Protein AF-A0A143Z6M9-F1 (afdb_monomer_lite)

Sequence (88 aa):
MYLQIFKNRNQEYVRIAESYRDPETKKPKIRVIQNFGNKEKLLAENPNAIEELQKKVDQMNLEKEHTEVSMATQRVSAFIEHASAQPS

Structure (mmCIF, N/CA/C/O backbone):
data_AF-A0A143Z6M9-F1
#
_entry.id   AF-A0A143Z6M9-F1
#
loop_
_atom_site.group_PDB
_atom_site.id
_atom_site.type_symbol
_atom_site.label_atom_id
_atom_site.label_alt_id
_atom_site.label_comp_id
_atom_site.label_asym_id
_atom_site.label_entity_id
_atom_site.label_seq_id
_atom_site.pdbx_PDB_ins_code
_atom_site.Cartn_x
_atom_site.Cartn_y
_atom_site.Cartn_z
_atom_site.occupancy
_atom_site.B_iso_or_equiv
_atom_site.auth_seq_id
_atom_site.auth_comp_id
_atom_site.auth_asym_id
_atom_site.auth_atom_id
_atom_site.pdbx_PDB_model_num
ATOM 1 N N . MET A 1 1 ? 2.869 1.143 -4.534 1.00 92.25 1 MET A N 1
ATOM 2 C CA . MET A 1 1 ? 1.632 0.781 -3.797 1.00 92.25 1 MET A CA 1
ATOM 3 C C . MET A 1 1 ? 1.444 1.703 -2.597 1.00 92.25 1 MET A C 1
ATOM 5 O O . MET A 1 1 ? 2.424 2.253 -2.109 1.00 92.25 1 MET A O 1
ATOM 9 N N . TYR A 1 2 ? 0.207 1.903 -2.141 1.00 93.00 2 TYR A N 1
ATOM 10 C CA . TYR A 1 2 ? -0.117 2.738 -0.980 1.00 93.00 2 TYR A CA 1
ATOM 11 C C . TYR A 1 2 ? -1.324 2.192 -0.206 1.00 93.00 2 TYR A C 1
ATOM 13 O O . TYR A 1 2 ? -2.210 1.548 -0.781 1.00 93.00 2 TYR A O 1
ATOM 21 N N . LEU A 1 3 ? -1.366 2.473 1.099 1.00 94.00 3 LEU A N 1
ATOM 22 C CA . LEU A 1 3 ? -2.537 2.216 1.930 1.00 94.00 3 LEU A CA 1
ATOM 23 C C . LEU A 1 3 ? -3.597 3.285 1.646 1.00 94.00 3 LEU A C 1
ATOM 25 O O . LEU A 1 3 ? -3.333 4.483 1.720 1.00 94.00 3 LEU A O 1
ATOM 29 N N . GLN A 1 4 ? -4.806 2.855 1.312 1.00 93.88 4 GLN A N 1
ATOM 30 C CA . GLN A 1 4 ? -5.936 3.729 1.048 1.00 93.88 4 GLN A CA 1
ATOM 31 C C . GLN A 1 4 ? -7.034 3.488 2.077 1.00 93.88 4 GLN A C 1
ATOM 33 O O . GLN A 1 4 ? -7.643 2.416 2.114 1.00 93.88 4 GLN A O 1
ATOM 38 N N . ILE A 1 5 ? -7.333 4.530 2.847 1.00 93.94 5 ILE A N 1
ATOM 39 C CA . ILE A 1 5 ? -8.531 4.604 3.676 1.00 93.94 5 ILE A CA 1
ATOM 40 C C . ILE A 1 5 ? -9.556 5.431 2.907 1.00 93.94 5 ILE A C 1
ATOM 42 O O . ILE A 1 5 ? -9.272 6.557 2.500 1.00 93.94 5 ILE A O 1
ATOM 46 N N . PHE A 1 6 ? -10.730 4.863 2.655 1.00 92.25 6 PHE A N 1
ATOM 47 C CA . PHE A 1 6 ? -11.806 5.565 1.963 1.00 92.25 6 PHE A CA 1
ATOM 48 C C . PHE A 1 6 ? -13.116 5.434 2.727 1.00 92.25 6 PHE A C 1
ATOM 50 O O . PHE A 1 6 ? -13.416 4.401 3.327 1.00 92.25 6 PHE A O 1
ATOM 57 N N . LYS A 1 7 ? -13.910 6.501 2.687 1.00 94.25 7 LYS A N 1
ATOM 58 C CA . LYS A 1 7 ? -15.231 6.530 3.299 1.00 94.25 7 LYS A CA 1
ATOM 59 C C . LYS A 1 7 ? -16.261 6.013 2.304 1.00 94.25 7 LYS A C 1
ATOM 61 O O . LYS A 1 7 ? -16.334 6.491 1.173 1.00 94.25 7 LYS A O 1
ATOM 66 N N . ASN A 1 8 ? -17.076 5.061 2.736 1.00 91.25 8 ASN A N 1
ATOM 67 C CA . ASN A 1 8 ? -18.259 4.629 2.011 1.00 91.25 8 ASN A CA 1
ATOM 68 C C . ASN A 1 8 ? -19.471 4.752 2.935 1.00 91.25 8 ASN A C 1
ATOM 70 O O . ASN A 1 8 ? -19.554 4.078 3.964 1.00 91.25 8 ASN A O 1
ATOM 74 N N . ARG A 1 9 ? -20.409 5.632 2.567 1.00 88.50 9 ARG A N 1
ATOM 75 C CA . ARG A 1 9 ? -21.545 6.034 3.411 1.00 88.50 9 ARG A CA 1
ATOM 76 C C . ARG A 1 9 ? -21.053 6.534 4.779 1.00 88.50 9 ARG A C 1
ATOM 78 O O . ARG A 1 9 ? -20.409 7.579 4.843 1.00 88.50 9 ARG A O 1
ATOM 85 N N . ASN A 1 10 ? -21.293 5.766 5.841 1.00 91.44 10 ASN A N 1
ATOM 86 C CA . ASN A 1 10 ? -20.934 6.113 7.218 1.00 91.44 10 ASN A CA 1
ATOM 87 C C . ASN A 1 10 ? -19.749 5.309 7.762 1.00 91.44 10 ASN A C 1
ATOM 89 O O . ASN A 1 10 ? -19.433 5.436 8.935 1.00 91.44 10 ASN A O 1
ATOM 93 N N . GLN A 1 11 ? -19.106 4.482 6.938 1.00 93.38 11 GLN A N 1
ATOM 94 C CA . GLN A 1 11 ? -18.043 3.589 7.383 1.00 93.38 11 GLN A CA 1
ATOM 95 C C . GLN A 1 11 ? -16.745 3.854 6.627 1.00 93.38 11 GLN A C 1
ATOM 97 O O . GLN A 1 11 ? -16.752 4.175 5.435 1.00 93.38 11 GLN A O 1
ATOM 102 N N . GLU A 1 12 ? -15.628 3.700 7.328 1.00 94.00 12 GLU A N 1
ATOM 103 C CA . GLU A 1 12 ? -14.294 3.759 6.743 1.00 94.00 12 GLU A CA 1
ATOM 104 C C . GLU A 1 12 ? -13.821 2.356 6.371 1.00 94.00 12 GLU A C 1
ATOM 106 O O . GLU A 1 12 ? -13.990 1.400 7.131 1.00 94.00 12 GLU A O 1
ATOM 111 N N . TYR A 1 13 ? -13.218 2.240 5.194 1.00 94.62 13 TYR A N 1
ATOM 112 C CA . TYR A 1 13 ? -12.702 0.993 4.653 1.00 94.62 13 TYR A CA 1
ATOM 113 C C . TYR A 1 13 ? -11.223 1.132 4.318 1.00 94.62 13 TYR A C 1
ATOM 115 O O . TYR A 1 13 ? -10.786 2.184 3.851 1.00 94.62 13 TYR A O 1
ATOM 123 N N . VAL A 1 14 ? -10.471 0.055 4.528 1.00 94.56 14 VAL A N 1
ATOM 124 C CA . VAL A 1 14 ? -9.022 -0.002 4.333 1.00 94.56 14 VAL A CA 1
ATOM 125 C C . VAL A 1 14 ? -8.697 -0.971 3.202 1.00 94.56 14 VAL A C 1
ATOM 127 O O . VAL A 1 14 ? -9.134 -2.124 3.192 1.00 94.56 14 VAL A O 1
ATOM 130 N N . ARG A 1 15 ? -7.908 -0.513 2.232 1.00 94.50 15 ARG A N 1
ATOM 131 C CA . ARG A 1 15 ? -7.384 -1.339 1.138 1.00 94.50 15 ARG A CA 1
ATOM 132 C C . ARG A 1 15 ? -5.972 -0.910 0.768 1.00 94.50 15 ARG A C 1
ATOM 134 O O . ARG A 1 15 ? -5.618 0.248 0.943 1.00 94.50 15 ARG A O 1
ATOM 141 N N . ILE A 1 16 ? -5.190 -1.815 0.200 1.00 95.25 16 ILE A N 1
ATOM 142 C CA . ILE A 1 16 ? -3.926 -1.484 -0.459 1.00 95.25 16 ILE A CA 1
ATOM 143 C C . ILE A 1 16 ? -4.193 -1.375 -1.952 1.00 95.25 16 ILE A C 1
ATOM 145 O O . ILE A 1 16 ? -4.774 -2.273 -2.573 1.00 95.25 16 ILE A O 1
ATOM 149 N N . ALA A 1 17 ? -3.786 -0.247 -2.518 1.00 94.50 17 ALA A N 1
ATOM 150 C CA . ALA A 1 17 ? -4.004 0.078 -3.911 1.00 94.50 17 ALA A CA 1
ATOM 151 C C . ALA A 1 17 ? -2.701 0.513 -4.583 1.00 94.50 17 ALA A C 1
ATOM 153 O O . ALA A 1 17 ? -1.737 0.945 -3.951 1.00 94.50 17 ALA A O 1
ATOM 154 N N . GLU A 1 18 ? -2.680 0.397 -5.899 1.00 93.06 18 GLU A N 1
ATOM 155 C CA . GLU A 1 18 ? -1.581 0.845 -6.730 1.00 93.06 18 GLU A CA 1
ATOM 156 C C . GLU A 1 18 ? -2.105 1.658 -7.906 1.00 93.06 18 GLU A C 1
ATOM 158 O O . GLU A 1 18 ? -3.014 1.234 -8.619 1.00 93.06 18 GLU A O 1
ATOM 163 N N . SER A 1 19 ? -1.510 2.831 -8.109 1.00 91.69 19 SER A N 1
ATOM 164 C CA . SER A 1 19 ? -1.731 3.621 -9.313 1.00 91.69 19 SER A CA 1
ATOM 165 C C . SER A 1 19 ? -0.830 3.097 -10.425 1.00 91.69 19 SER A C 1
ATOM 167 O O . SER A 1 19 ? 0.374 2.942 -10.229 1.00 91.69 19 SER A O 1
ATOM 169 N N . TYR A 1 20 ? -1.408 2.837 -11.591 1.00 91.06 20 TYR A N 1
ATOM 170 C CA . TYR A 1 20 ? -0.683 2.465 -12.798 1.00 91.06 20 TYR A CA 1
ATOM 171 C C . TYR A 1 20 ? -1.182 3.298 -13.975 1.00 91.06 20 TYR A C 1
ATOM 173 O O . TYR A 1 20 ? -2.325 3.758 -14.000 1.00 91.06 20 TYR A O 1
ATOM 181 N N . ARG A 1 21 ? -0.323 3.506 -14.971 1.00 90.62 21 ARG A N 1
ATOM 182 C CA . ARG A 1 21 ? -0.754 4.084 -16.245 1.00 90.62 21 ARG A CA 1
ATOM 183 C C . ARG A 1 21 ? -1.222 2.968 -17.154 1.00 90.62 21 ARG A C 1
ATOM 185 O O . ARG A 1 21 ? -0.502 2.000 -17.381 1.00 90.62 21 ARG A O 1
ATOM 192 N N . ASP A 1 22 ? -2.429 3.122 -17.670 1.00 91.00 22 ASP A N 1
ATOM 193 C CA . ASP A 1 22 ? -2.957 2.222 -18.679 1.00 91.00 22 ASP A CA 1
ATOM 194 C C . ASP A 1 22 ? -2.064 2.267 -19.939 1.00 91.00 22 ASP A C 1
ATOM 196 O O . ASP A 1 22 ? -1.730 3.364 -20.404 1.00 91.00 22 ASP A O 1
ATOM 200 N N . PRO A 1 23 ? -1.627 1.115 -20.478 1.00 89.44 23 PRO A N 1
ATOM 201 C CA . PRO A 1 23 ? -0.670 1.084 -21.580 1.00 89.44 23 PRO A CA 1
ATOM 202 C C . PRO A 1 23 ? -1.246 1.649 -22.882 1.00 89.44 23 PRO A C 1
ATOM 204 O O . PRO A 1 23 ? -0.480 2.221 -23.660 1.00 89.44 23 PRO A O 1
ATOM 207 N N . GLU A 1 24 ? -2.558 1.555 -23.093 1.00 92.06 24 GLU A N 1
ATOM 208 C CA . GLU A 1 24 ? -3.235 2.026 -24.302 1.00 92.06 24 GLU A CA 1
ATOM 20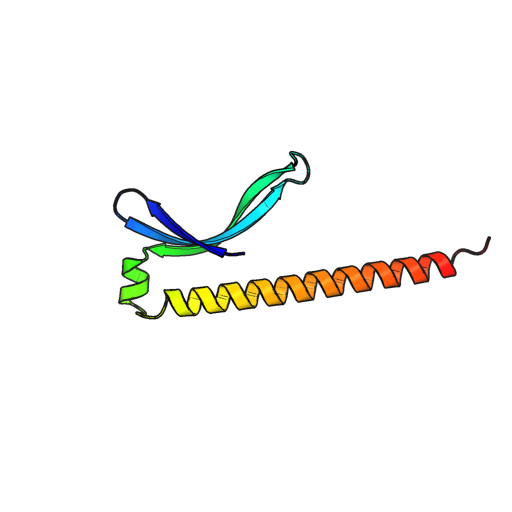9 C C . GLU A 1 24 ? -3.653 3.488 -24.150 1.00 92.06 24 GLU A C 1
ATOM 211 O O . GLU A 1 24 ? -3.256 4.354 -24.925 1.00 92.06 24 GLU A O 1
ATOM 216 N N . THR A 1 25 ? -4.417 3.791 -23.100 1.00 92.19 25 THR A N 1
ATOM 217 C CA . THR A 1 25 ? -5.035 5.114 -22.925 1.00 92.19 25 THR A CA 1
ATOM 218 C C . THR A 1 25 ? -4.122 6.123 -22.231 1.00 92.19 25 THR A C 1
ATOM 220 O O . THR A 1 25 ? -4.455 7.306 -22.176 1.00 92.19 25 THR A O 1
ATOM 223 N N . LYS A 1 26 ? -2.993 5.674 -21.659 1.00 91.00 26 LYS A N 1
ATOM 224 C CA . LYS A 1 26 ? -2.021 6.461 -20.865 1.00 91.00 26 LYS A CA 1
ATOM 225 C C . LYS A 1 26 ? -2.605 7.179 -19.642 1.00 91.00 26 LYS A C 1
ATOM 227 O O . LYS A 1 26 ? -1.884 7.915 -18.957 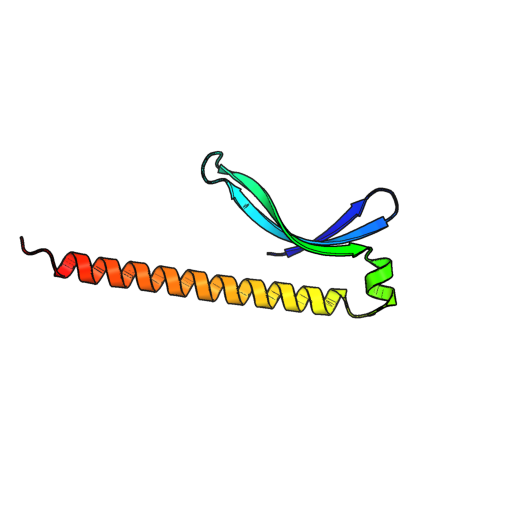1.00 91.00 26 LYS A O 1
ATOM 232 N N . LYS A 1 27 ? -3.887 6.951 -19.339 1.00 92.88 27 LYS A N 1
ATOM 233 C CA . LYS A 1 27 ? -4.603 7.532 -18.202 1.00 92.88 27 LYS A CA 1
ATOM 234 C C . LYS A 1 27 ? -4.206 6.818 -16.905 1.00 92.88 27 LYS A C 1
ATOM 236 O O . LYS A 1 27 ? -3.969 5.607 -16.927 1.00 92.88 27 LYS A O 1
ATOM 241 N N . PRO A 1 28 ? -4.137 7.541 -15.774 1.00 91.62 28 PRO A N 1
ATOM 242 C CA . PRO A 1 28 ? -3.929 6.915 -14.478 1.00 91.62 28 PRO A CA 1
ATOM 243 C C . PRO A 1 28 ? -5.152 6.063 -14.123 1.00 91.62 28 PRO A C 1
ATOM 245 O O . PRO A 1 28 ? -6.293 6.526 -14.185 1.00 91.62 28 PRO A O 1
ATOM 248 N N . LYS A 1 29 ? -4.909 4.813 -13.747 1.00 93.75 29 LYS A N 1
ATOM 249 C CA . LYS A 1 29 ? -5.900 3.875 -13.225 1.00 93.75 29 LYS A CA 1
ATOM 250 C C . LYS A 1 29 ? -5.418 3.341 -11.884 1.00 93.75 29 LYS A C 1
ATOM 252 O O . LYS A 1 29 ? -4.223 3.272 -11.619 1.00 93.75 29 LYS A O 1
ATOM 257 N N . ILE A 1 30 ? -6.362 2.949 -11.038 1.00 92.38 30 ILE A N 1
ATOM 258 C CA . ILE A 1 30 ? -6.071 2.362 -9.730 1.00 92.38 30 ILE A CA 1
ATOM 259 C C . ILE A 1 30 ? -6.372 0.867 -9.801 1.00 92.38 30 ILE A C 1
ATOM 261 O O . ILE A 1 30 ? -7.463 0.466 -10.206 1.00 92.38 30 ILE A O 1
ATOM 265 N N . ARG A 1 31 ? -5.408 0.041 -9.398 1.00 92.81 31 ARG A N 1
ATOM 266 C CA . ARG A 1 31 ? -5.572 -1.394 -9.169 1.00 92.81 31 ARG A CA 1
ATOM 267 C C . ARG A 1 31 ? -5.650 -1.635 -7.667 1.00 92.81 31 ARG A C 1
ATOM 269 O O . ARG A 1 31 ? -4.773 -1.205 -6.926 1.00 92.81 31 ARG A O 1
ATOM 276 N N . VAL A 1 32 ? -6.697 -2.317 -7.214 1.00 94.06 32 VAL A N 1
ATOM 277 C CA . VAL A 1 32 ? -6.782 -2.776 -5.821 1.00 94.06 32 VAL A CA 1
ATOM 278 C C . VAL A 1 32 ? -5.985 -4.070 -5.712 1.00 94.06 32 VAL A C 1
ATOM 280 O O . VAL A 1 32 ? -6.256 -5.008 -6.454 1.00 94.06 32 VAL A O 1
ATOM 283 N N . ILE A 1 33 ? -4.999 -4.097 -4.818 1.00 92.31 33 ILE A N 1
ATOM 284 C CA . ILE A 1 33 ? -4.141 -5.268 -4.593 1.00 92.31 33 ILE A CA 1
ATOM 285 C C . ILE A 1 33 ? -4.743 -6.140 -3.498 1.00 92.31 33 ILE A C 1
ATOM 287 O O . ILE A 1 33 ? -4.904 -7.342 -3.678 1.00 92.31 33 ILE A O 1
ATOM 291 N N . GLN A 1 34 ? -5.122 -5.526 -2.375 1.00 93.00 34 GLN A N 1
ATOM 292 C CA . GLN A 1 34 ? -5.717 -6.238 -1.251 1.00 93.00 34 GLN A CA 1
ATOM 293 C C . GLN A 1 34 ? -6.772 -5.371 -0.565 1.00 93.00 34 GLN A C 1
ATOM 295 O O . GLN A 1 34 ? -6.564 -4.176 -0.363 1.00 93.00 34 GLN A O 1
ATOM 300 N N . ASN A 1 35 ? -7.912 -5.963 -0.211 1.00 93.25 35 ASN A N 1
ATOM 301 C CA . ASN A 1 35 ? -8.983 -5.297 0.527 1.00 93.25 35 ASN A CA 1
ATOM 302 C C . ASN A 1 35 ? -9.063 -5.888 1.938 1.00 93.25 35 ASN A C 1
ATOM 304 O O . ASN A 1 35 ? -9.144 -7.106 2.073 1.00 93.25 35 ASN A O 1
ATOM 308 N N . PHE A 1 36 ? -9.048 -5.035 2.962 1.00 91.19 36 PHE A N 1
ATOM 309 C CA . PH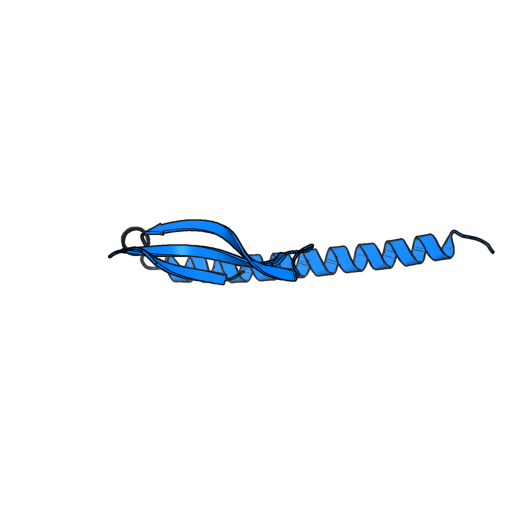E A 1 36 ? -9.094 -5.445 4.369 1.00 91.19 36 PHE A CA 1
ATOM 310 C C . PHE A 1 36 ? -10.466 -5.190 5.004 1.00 91.19 36 PHE A C 1
ATOM 312 O O . PHE A 1 36 ? -10.747 -5.677 6.092 1.00 91.19 36 PHE A O 1
ATOM 319 N N . GLY A 1 37 ? -11.360 -4.479 4.313 1.00 91.69 37 GLY A N 1
ATOM 320 C CA . GLY A 1 37 ? -12.710 -4.226 4.802 1.00 91.69 37 GLY A CA 1
ATOM 321 C C . GLY A 1 37 ? -12.783 -3.031 5.751 1.00 91.69 37 GLY A C 1
ATOM 322 O O . GLY A 1 37 ? -12.102 -2.028 5.549 1.00 91.69 37 GLY A O 1
ATOM 323 N N . ASN A 1 38 ? -13.693 -3.098 6.723 1.00 93.75 38 ASN A N 1
ATOM 324 C CA . ASN A 1 38 ? -14.039 -1.973 7.590 1.00 93.75 38 ASN A CA 1
ATOM 325 C C . ASN A 1 38 ? -12.932 -1.695 8.626 1.00 93.75 38 ASN A C 1
ATOM 327 O O . ASN A 1 38 ? -12.501 -2.598 9.342 1.00 93.75 38 ASN A O 1
ATOM 331 N N . LYS A 1 39 ? -12.518 -0.429 8.730 1.00 92.06 39 LYS A N 1
ATOM 332 C CA . LYS A 1 39 ? -11.444 0.039 9.616 1.00 92.06 39 LYS A CA 1
ATOM 333 C C . LYS A 1 39 ? -11.747 -0.169 11.101 1.00 92.06 39 LYS A C 1
ATOM 335 O O . LYS A 1 39 ? -10.855 -0.562 11.839 1.00 92.06 39 LYS A O 1
ATOM 340 N N . GLU A 1 40 ? -12.972 0.099 11.543 1.00 90.50 40 GLU A N 1
ATOM 341 C CA . GLU A 1 40 ? -13.357 -0.047 12.953 1.00 90.50 40 GLU A CA 1
ATOM 342 C C . GLU A 1 40 ? -13.280 -1.510 13.388 1.00 90.50 40 GLU A C 1
ATOM 344 O O . GLU A 1 40 ? -12.757 -1.801 14.458 1.00 90.50 40 GLU A O 1
ATOM 349 N N . LYS A 1 41 ? -13.724 -2.438 12.530 1.00 91.75 41 LYS A N 1
ATOM 350 C CA . LYS A 1 41 ? -13.604 -3.879 12.797 1.00 91.75 41 LYS A CA 1
ATOM 351 C C . LYS A 1 41 ? -12.144 -4.329 12.854 1.00 91.75 41 LYS A C 1
ATOM 353 O O . LYS A 1 41 ? -11.768 -5.037 13.777 1.00 91.75 41 LYS A O 1
ATOM 358 N N . LEU A 1 42 ? -11.323 -3.856 11.914 1.00 90.31 42 LEU A N 1
ATOM 359 C CA . LEU A 1 42 ? -9.879 -4.112 11.905 1.00 90.31 42 LEU A CA 1
ATOM 360 C C . LEU A 1 42 ? -9.195 -3.645 13.191 1.00 90.31 42 LEU A C 1
ATOM 362 O O . LEU A 1 42 ? -8.408 -4.390 13.758 1.00 90.31 42 LEU A O 1
ATOM 366 N N . LEU A 1 43 ? -9.502 -2.430 13.651 1.00 90.88 43 LEU A N 1
ATOM 367 C CA . LEU A 1 43 ? -8.916 -1.864 14.868 1.00 90.88 43 LEU A CA 1
ATOM 368 C C . LEU A 1 43 ? -9.437 -2.531 16.146 1.00 90.88 43 LEU A C 1
ATOM 370 O O . LEU A 1 43 ? -8.709 -2.602 17.131 1.00 90.88 43 LEU A O 1
ATOM 374 N N . ALA A 1 44 ? -10.680 -3.018 16.133 1.00 91.75 44 ALA A N 1
ATOM 375 C CA . ALA A 1 44 ? -11.250 -3.774 17.243 1.00 91.75 44 ALA A CA 1
ATOM 376 C C . ALA A 1 44 ? -10.580 -5.146 17.417 1.00 91.75 44 ALA A C 1
ATOM 378 O O . ALA A 1 44 ? -10.399 -5.591 18.547 1.00 91.75 44 ALA A O 1
ATOM 379 N N . GLU A 1 45 ? -10.205 -5.806 16.318 1.00 90.69 45 GLU A N 1
ATOM 380 C CA . GLU A 1 45 ? -9.479 -7.082 16.349 1.00 90.69 45 GLU A CA 1
ATOM 381 C C . GLU A 1 45 ? -7.980 -6.889 16.618 1.00 90.69 45 GLU A C 1
ATOM 383 O O . GLU A 1 45 ? -7.396 -7.617 17.419 1.00 90.69 45 GLU A O 1
ATOM 388 N N . ASN A 1 46 ? -7.357 -5.898 15.975 1.00 89.94 46 ASN A N 1
ATOM 389 C CA . ASN A 1 46 ? -5.958 -5.542 16.181 1.00 89.94 46 ASN A CA 1
ATOM 390 C C . ASN A 1 46 ? -5.793 -4.007 16.210 1.00 89.94 46 ASN A C 1
ATOM 392 O O . ASN A 1 46 ? -5.825 -3.362 15.156 1.00 89.94 46 ASN A O 1
ATOM 396 N N . PRO A 1 47 ? -5.523 -3.409 17.386 1.00 89.50 47 PRO A N 1
ATOM 397 C CA . PRO A 1 47 ? -5.308 -1.967 17.521 1.00 89.50 47 PRO A CA 1
ATOM 398 C C . PRO A 1 47 ? -4.170 -1.424 16.646 1.00 89.50 47 PRO A C 1
ATOM 400 O O . PRO A 1 47 ? -4.212 -0.269 16.225 1.00 89.50 47 PRO A O 1
ATOM 403 N N . ASN A 1 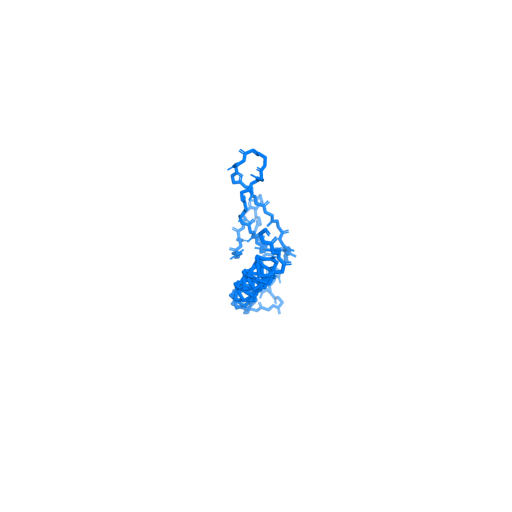48 ? -3.183 -2.266 16.324 1.00 91.94 48 ASN A N 1
ATOM 404 C CA . ASN A 1 48 ? -2.013 -1.910 15.521 1.00 91.94 48 ASN A CA 1
ATOM 405 C C . ASN A 1 48 ? -2.164 -2.284 14.037 1.00 91.94 48 ASN A C 1
ATOM 407 O O . ASN A 1 48 ? -1.208 -2.144 13.271 1.00 91.94 48 ASN A O 1
ATOM 411 N N . ALA A 1 49 ? -3.355 -2.712 13.595 1.00 88.94 49 ALA A N 1
ATOM 412 C CA . ALA A 1 49 ? -3.583 -3.184 12.229 1.00 88.94 49 ALA A CA 1
ATOM 413 C C . ALA A 1 49 ? -3.112 -2.182 11.166 1.00 88.94 49 ALA A C 1
ATOM 415 O O . ALA A 1 49 ? -2.514 -2.566 10.168 1.00 88.94 49 ALA A O 1
ATOM 416 N N . ILE A 1 50 ? -3.352 -0.885 11.365 1.00 89.31 50 ILE A N 1
ATOM 417 C CA . ILE A 1 50 ? -2.966 0.143 10.387 1.00 89.31 50 ILE A CA 1
ATOM 418 C C . ILE A 1 50 ? -1.444 0.267 10.266 1.00 89.31 50 ILE A C 1
ATOM 420 O O . ILE A 1 50 ? -0.936 0.413 9.156 1.00 89.31 50 ILE A O 1
ATOM 424 N N . GLU A 1 51 ? -0.716 0.175 11.380 1.00 92.12 51 GLU A N 1
ATOM 425 C CA . GLU A 1 51 ? 0.746 0.252 11.378 1.00 92.12 51 GLU A CA 1
ATOM 426 C C . GLU A 1 51 ? 1.363 -0.981 10.705 1.00 92.12 51 GLU A C 1
ATOM 428 O O . GLU A 1 51 ? 2.267 -0.860 9.878 1.00 92.12 51 GLU A O 1
ATOM 433 N N . GLU A 1 52 ? 0.835 -2.171 10.996 1.00 91.94 52 GLU A N 1
ATOM 434 C CA . GLU A 1 52 ? 1.256 -3.410 10.337 1.00 91.94 52 GLU A CA 1
ATOM 435 C C . GLU A 1 52 ? 0.983 -3.374 8.831 1.00 91.94 52 GLU A C 1
ATOM 437 O O . GLU A 1 52 ? 1.839 -3.748 8.027 1.00 91.94 52 GLU A O 1
ATOM 442 N N . LEU A 1 53 ? -0.188 -2.872 8.428 1.00 92.38 53 LEU A N 1
ATOM 443 C CA . LEU A 1 53 ? -0.531 -2.703 7.019 1.00 92.38 53 LEU A CA 1
ATOM 444 C C . LEU A 1 53 ? 0.389 -1.700 6.326 1.00 92.38 53 LEU A C 1
ATOM 446 O O . LEU A 1 53 ? 0.751 -1.926 5.172 1.00 92.38 53 LEU A O 1
ATOM 450 N N . GLN A 1 54 ? 0.803 -0.635 7.014 1.00 91.44 54 GLN A N 1
ATOM 451 C CA . GLN A 1 54 ? 1.772 0.315 6.477 1.00 91.44 54 GLN A CA 1
ATOM 452 C C . GLN A 1 54 ? 3.134 -0.353 6.250 1.00 91.44 54 GLN A C 1
ATOM 454 O O . GLN A 1 54 ? 3.650 -0.299 5.136 1.00 91.44 54 GLN A O 1
ATOM 459 N N . LYS A 1 55 ? 3.657 -1.088 7.240 1.00 93.62 55 LYS A N 1
ATOM 460 C CA . LYS A 1 55 ? 4.909 -1.856 7.090 1.00 93.62 55 LYS A CA 1
ATOM 461 C C . LYS A 1 55 ? 4.826 -2.856 5.939 1.00 93.62 55 LYS A C 1
ATOM 463 O O . LYS A 1 55 ? 5.771 -3.004 5.168 1.00 93.62 55 LYS A O 1
ATOM 468 N N . LYS A 1 56 ? 3.669 -3.503 5.774 1.00 92.00 56 LYS A N 1
ATOM 469 C CA . LYS A 1 56 ? 3.421 -4.427 4.664 1.00 92.00 56 LYS A CA 1
ATOM 470 C C . LYS A 1 56 ? 3.451 -3.721 3.304 1.00 92.00 56 LYS A C 1
ATOM 472 O O . LYS A 1 56 ? 3.973 -4.278 2.343 1.00 92.00 56 LYS A O 1
ATOM 477 N N . VAL A 1 57 ? 2.894 -2.511 3.203 1.00 93.88 57 VAL A N 1
ATOM 478 C CA . VAL A 1 57 ? 2.977 -1.684 1.985 1.00 93.88 57 VAL A CA 1
ATOM 479 C C . VAL A 1 57 ? 4.424 -1.334 1.664 1.00 93.88 57 VAL A C 1
ATOM 481 O O . VAL A 1 57 ? 4.823 -1.448 0.505 1.00 93.88 57 VAL A O 1
ATOM 484 N N . ASP A 1 58 ? 5.204 -0.946 2.669 1.00 93.56 58 ASP A N 1
ATOM 485 C CA . ASP A 1 58 ? 6.603 -0.563 2.486 1.00 93.56 58 ASP A CA 1
ATOM 486 C C . ASP A 1 58 ? 7.439 -1.757 2.006 1.00 93.56 58 ASP A C 1
ATOM 488 O O . ASP A 1 58 ? 8.173 -1.639 1.024 1.00 93.56 58 ASP A O 1
ATOM 492 N N . GLN A 1 59 ? 7.241 -2.936 2.603 1.00 93.06 59 GLN A N 1
ATOM 493 C CA . GLN A 1 59 ? 7.881 -4.171 2.150 1.00 93.06 59 GLN A CA 1
ATOM 494 C C . GLN A 1 59 ? 7.492 -4.526 0.707 1.00 93.06 59 GLN A C 1
ATOM 496 O O . GLN A 1 59 ? 8.364 -4.817 -0.108 1.00 93.06 59 GLN A O 1
ATOM 501 N N . MET A 1 60 ? 6.203 -4.451 0.358 1.00 90.94 60 MET A N 1
ATOM 502 C CA . MET A 1 60 ? 5.748 -4.730 -1.010 1.00 90.94 60 MET A CA 1
ATOM 503 C C . MET A 1 60 ? 6.325 -3.747 -2.038 1.00 90.94 60 MET A C 1
ATOM 505 O O . MET A 1 60 ? 6.593 -4.131 -3.177 1.00 90.94 60 MET A O 1
ATOM 509 N N . ASN A 1 61 ? 6.514 -2.480 -1.662 1.00 91.00 61 ASN A N 1
ATOM 510 C CA . ASN A 1 61 ? 7.174 -1.497 -2.520 1.00 91.00 61 ASN A CA 1
ATOM 511 C C . ASN A 1 61 ? 8.650 -1.850 -2.736 1.00 91.00 61 ASN A C 1
ATOM 513 O O . ASN A 1 61 ? 9.113 -1.802 -3.874 1.00 91.00 61 ASN A O 1
ATOM 517 N N . LEU A 1 62 ? 9.349 -2.264 -1.676 1.00 91.75 62 LEU A N 1
ATOM 518 C CA . LEU A 1 62 ? 10.751 -2.670 -1.741 1.00 91.75 62 LEU A CA 1
ATOM 519 C C . LEU A 1 62 ? 10.940 -3.918 -2.619 1.00 91.75 62 LEU A C 1
ATOM 521 O O . LEU A 1 62 ? 11.795 -3.948 -3.501 1.00 91.75 62 LEU A O 1
ATOM 525 N N . GLU A 1 63 ? 10.101 -4.939 -2.430 1.00 90.44 63 GLU A N 1
ATOM 526 C CA . GLU A 1 63 ? 10.117 -6.167 -3.238 1.00 90.44 63 GLU A CA 1
ATOM 527 C C . GLU A 1 63 ? 9.838 -5.878 -4.716 1.00 90.44 63 GLU A C 1
ATOM 529 O O . GLU A 1 63 ? 10.478 -6.453 -5.605 1.00 90.44 63 GLU A O 1
ATOM 534 N N . LYS A 1 64 ? 8.908 -4.958 -4.995 1.00 87.25 64 LYS A N 1
ATOM 535 C CA . LYS A 1 64 ? 8.600 -4.537 -6.359 1.00 87.25 64 LYS A CA 1
ATOM 536 C C . LYS A 1 64 ? 9.787 -3.831 -7.010 1.00 87.25 64 LYS A C 1
ATOM 538 O O . LYS A 1 64 ? 10.126 -4.175 -8.139 1.00 87.25 64 LYS A O 1
ATOM 543 N N . GLU A 1 65 ? 10.440 -2.912 -6.305 1.00 87.62 65 GLU A N 1
ATOM 544 C CA . GLU A 1 65 ? 11.637 -2.225 -6.799 1.00 87.62 65 GLU A CA 1
ATOM 545 C C . GLU A 1 65 ? 12.769 -3.218 -7.098 1.00 87.62 65 GLU A C 1
ATOM 547 O O . GLU A 1 65 ? 13.316 -3.223 -8.201 1.00 87.62 65 GLU A O 1
ATOM 552 N N . HIS A 1 66 ? 13.059 -4.137 -6.172 1.00 86.62 66 HIS A N 1
ATOM 553 C CA . HIS A 1 66 ? 14.063 -5.183 -6.381 1.00 86.62 66 HIS A CA 1
ATOM 554 C C . HIS A 1 66 ? 13.753 -6.064 -7.598 1.00 86.62 66 HIS A C 1
ATOM 556 O O . HIS A 1 66 ? 14.650 -6.384 -8.383 1.00 86.62 66 HIS A O 1
ATOM 562 N N . THR A 1 67 ? 12.485 -6.435 -7.776 1.00 87.81 67 THR A N 1
ATOM 563 C CA . THR A 1 67 ? 12.038 -7.237 -8.921 1.00 87.81 67 THR A CA 1
ATOM 564 C C . THR A 1 67 ? 12.192 -6.466 -10.234 1.00 87.81 67 THR A C 1
ATOM 566 O O . THR A 1 67 ? 12.684 -7.014 -11.221 1.00 87.81 67 THR A O 1
ATOM 569 N N . GLU A 1 68 ? 11.810 -5.187 -10.259 1.00 84.88 68 GLU A N 1
ATOM 570 C CA . GLU A 1 68 ? 11.930 -4.325 -11.439 1.00 84.88 68 GLU A CA 1
ATOM 571 C C . GLU A 1 68 ? 13.395 -4.111 -11.841 1.00 84.88 68 GLU A C 1
ATOM 573 O O . GLU A 1 68 ? 13.727 -4.254 -13.021 1.00 84.88 68 GLU A O 1
ATOM 578 N N . VAL A 1 69 ? 14.279 -3.859 -10.871 1.00 85.56 69 VAL A N 1
ATOM 579 C CA . VAL A 1 69 ? 15.725 -3.718 -11.097 1.00 85.56 69 VAL A CA 1
ATOM 580 C C . VAL A 1 69 ? 16.328 -5.027 -11.605 1.00 85.56 69 VAL A C 1
ATOM 582 O O . VAL A 1 69 ? 17.059 -5.018 -12.594 1.00 85.56 69 VAL A O 1
ATOM 585 N N . SER A 1 70 ? 15.992 -6.165 -10.991 1.00 88.62 70 SER A N 1
ATOM 586 C CA . SER A 1 70 ? 16.476 -7.481 -11.428 1.00 88.62 70 SER A CA 1
ATOM 587 C C . SER A 1 70 ? 16.090 -7.774 -12.883 1.00 88.62 70 SER A C 1
ATOM 589 O O . SER A 1 70 ? 16.944 -8.126 -13.700 1.00 88.62 70 SER A O 1
ATOM 591 N N . MET A 1 71 ? 14.826 -7.529 -13.239 1.00 86.44 71 MET A N 1
ATOM 592 C CA . MET A 1 71 ? 14.326 -7.701 -14.604 1.00 86.44 71 MET A CA 1
ATOM 593 C C . MET A 1 71 ? 14.980 -6.737 -15.599 1.00 86.44 71 MET A C 1
ATOM 595 O O . MET A 1 71 ? 15.217 -7.106 -16.749 1.00 86.44 71 MET A O 1
ATOM 599 N N . ALA A 1 72 ? 15.263 -5.495 -15.196 1.00 86.94 72 ALA A N 1
ATOM 600 C CA . ALA A 1 72 ? 15.973 -4.540 -16.042 1.00 86.94 72 ALA A CA 1
ATOM 601 C C . ALA A 1 72 ? 17.401 -5.021 -16.336 1.00 86.94 72 ALA A C 1
ATOM 603 O O . ALA A 1 72 ? 17.805 -5.050 -17.498 1.00 86.94 72 ALA A O 1
ATOM 604 N N . THR A 1 73 ? 18.120 -5.484 -15.312 1.00 88.38 73 THR A N 1
ATOM 605 C CA . THR A 1 73 ? 19.473 -6.039 -15.449 1.00 88.38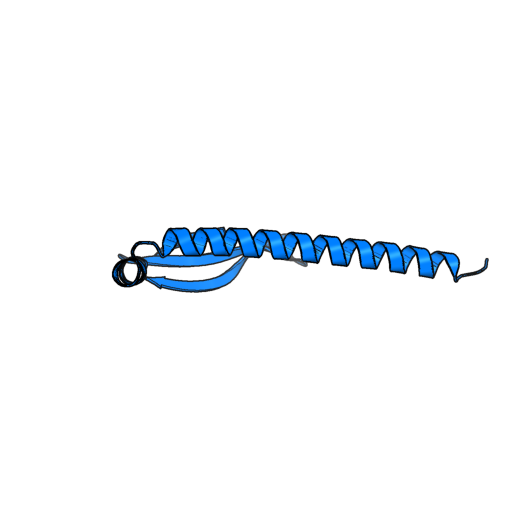 73 THR A CA 1
ATOM 606 C C . THR A 1 73 ? 19.487 -7.249 -16.380 1.00 88.38 73 THR A C 1
ATOM 608 O O . THR A 1 73 ? 20.285 -7.284 -17.312 1.00 88.38 73 THR A O 1
ATOM 611 N N . GLN A 1 74 ? 18.555 -8.193 -16.210 1.00 89.19 74 GLN A N 1
ATOM 612 C CA . GLN A 1 74 ? 18.439 -9.365 -17.088 1.00 89.19 74 GLN A CA 1
ATOM 613 C C . GLN A 1 74 ? 18.217 -8.981 -18.556 1.00 89.19 74 GLN A C 1
ATOM 615 O O . GLN A 1 74 ? 18.822 -9.575 -19.446 1.00 89.19 74 GLN A O 1
ATOM 620 N N . ARG A 1 75 ? 17.382 -7.968 -18.823 1.00 88.94 75 ARG A N 1
ATOM 621 C CA . ARG A 1 75 ? 17.145 -7.476 -20.190 1.00 88.94 75 ARG A CA 1
ATOM 622 C C . ARG A 1 75 ? 18.394 -6.849 -20.803 1.00 88.94 75 ARG A C 1
ATOM 624 O O . ARG A 1 75 ? 18.653 -7.077 -21.980 1.00 88.94 75 ARG A O 1
ATOM 631 N N . VAL A 1 76 ? 19.161 -6.083 -20.024 1.00 92.12 76 VAL A N 1
ATOM 632 C CA . VAL A 1 76 ? 20.422 -5.483 -20.489 1.00 92.12 76 VAL A CA 1
ATOM 633 C C . VAL A 1 76 ? 21.450 -6.569 -20.800 1.00 92.12 76 VAL A C 1
ATOM 635 O O . VAL A 1 76 ? 22.049 -6.540 -21.871 1.00 92.12 76 VAL A O 1
ATOM 638 N N . SER A 1 77 ? 21.608 -7.559 -19.918 1.00 91.75 77 SER A N 1
ATOM 639 C CA . SER A 1 77 ? 22.506 -8.696 -20.149 1.00 91.75 77 SER A CA 1
ATOM 640 C C . SER A 1 77 ? 22.129 -9.470 -21.414 1.00 91.75 77 SER A C 1
ATOM 642 O O . SER A 1 77 ? 22.975 -9.653 -22.285 1.00 91.75 77 SER A O 1
ATOM 644 N N . ALA A 1 78 ? 20.849 -9.827 -21.571 1.00 91.06 78 ALA A N 1
ATOM 645 C CA . ALA A 1 78 ? 20.361 -10.540 -22.751 1.00 91.06 78 ALA A CA 1
ATOM 646 C C . ALA A 1 78 ? 20.567 -9.744 -24.053 1.00 91.06 78 ALA A C 1
ATOM 648 O O . ALA A 1 78 ? 20.877 -10.319 -25.095 1.00 91.06 78 ALA A O 1
ATOM 649 N N . PHE A 1 79 ? 20.425 -8.414 -24.007 1.00 91.38 79 PHE A N 1
ATOM 650 C CA . PHE A 1 79 ? 20.687 -7.553 -25.160 1.00 91.38 79 PHE A CA 1
ATOM 651 C C . PHE A 1 79 ? 22.170 -7.555 -25.561 1.00 91.38 79 PHE A C 1
ATOM 653 O O . PHE A 1 79 ? 22.479 -7.678 -26.745 1.00 91.38 79 PHE A O 1
ATOM 660 N N . ILE A 1 80 ? 23.085 -7.457 -24.589 1.00 91.62 80 ILE A N 1
ATOM 661 C CA . ILE A 1 80 ? 24.537 -7.479 -24.838 1.00 91.62 80 ILE A CA 1
ATOM 662 C C . ILE A 1 80 ? 24.969 -8.828 -25.432 1.00 91.62 80 ILE A C 1
ATOM 664 O O . ILE A 1 80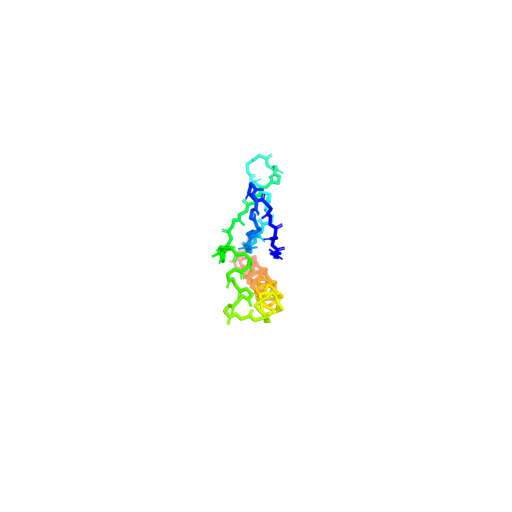 ? 25.734 -8.848 -26.395 1.00 91.62 80 ILE A O 1
ATOM 668 N N . GLU A 1 81 ? 24.461 -9.941 -24.898 1.00 89.81 81 GLU A N 1
ATOM 669 C CA . GLU A 1 81 ? 24.743 -11.291 -25.408 1.00 89.81 81 GLU A CA 1
ATOM 670 C C . GLU A 1 81 ? 24.210 -11.503 -26.831 1.00 89.81 81 GLU A C 1
ATOM 672 O O . GLU A 1 81 ? 24.882 -12.100 -27.668 1.00 89.81 81 GLU A O 1
ATOM 677 N N . HIS A 1 82 ? 23.019 -10.983 -27.141 1.00 85.75 82 HIS A N 1
ATOM 678 C CA . HIS A 1 82 ? 22.476 -11.068 -28.494 1.00 85.75 82 HIS A CA 1
ATOM 679 C C . HIS A 1 82 ? 23.289 -10.236 -29.499 1.00 85.75 82 HIS A C 1
ATOM 681 O O . HIS A 1 82 ? 23.557 -10.700 -30.606 1.00 85.75 82 HIS A O 1
ATOM 687 N N . ALA A 1 83 ? 23.719 -9.032 -29.109 1.00 83.56 83 ALA A N 1
ATOM 688 C CA . ALA A 1 83 ? 24.510 -8.149 -29.963 1.00 83.56 83 ALA A CA 1
ATOM 689 C C . ALA A 1 83 ? 25.918 -8.700 -30.253 1.00 83.56 83 ALA A C 1
ATOM 691 O O . ALA A 1 83 ? 26.452 -8.462 -31.332 1.00 83.56 83 ALA A O 1
ATOM 692 N N . SER A 1 84 ? 26.516 -9.449 -29.321 1.00 78.81 84 SER A N 1
ATOM 693 C CA . SER A 1 84 ? 27.824 -10.086 -29.526 1.00 78.81 84 SER A CA 1
ATOM 694 C C . SER A 1 84 ? 27.757 -11.380 -30.350 1.00 78.81 84 SER A C 1
ATOM 696 O O . SER A 1 84 ? 28.774 -11.800 -30.900 1.00 78.81 84 SER A O 1
ATOM 698 N N . ALA A 1 85 ? 26.576 -11.998 -30.469 1.00 77.75 85 ALA A N 1
ATOM 699 C CA . ALA A 1 85 ? 26.359 -13.258 -31.182 1.00 77.75 85 ALA A CA 1
ATOM 700 C C . ALA A 1 85 ? 25.985 -13.105 -32.673 1.00 77.75 85 ALA A C 1
ATOM 702 O O . ALA A 1 85 ? 25.897 -14.111 -33.379 1.00 77.75 85 ALA A O 1
ATOM 703 N N . GLN A 1 86 ? 25.759 -11.885 -33.173 1.00 61.06 86 GLN A N 1
ATOM 704 C CA . GLN A 1 86 ? 25.511 -11.615 -34.595 1.00 61.06 86 GLN A CA 1
ATOM 705 C C . GLN A 1 86 ? 26.816 -11.137 -35.267 1.00 61.06 86 GLN A C 1
ATOM 707 O O . GLN A 1 86 ? 27.184 -9.976 -35.088 1.00 61.06 86 GLN A O 1
ATOM 712 N N . PRO A 1 87 ? 27.550 -11.990 -36.013 1.00 64.50 87 PRO A N 1
ATOM 713 C CA . PRO A 1 87 ? 28.676 -11.528 -36.819 1.00 64.50 87 PRO A CA 1
ATOM 714 C C . PRO A 1 87 ? 28.173 -10.717 -38.024 1.00 64.50 87 PRO A C 1
ATOM 716 O O . PRO A 1 87 ? 27.141 -11.054 -38.608 1.00 64.50 87 PRO A O 1
ATOM 719 N N . SER A 1 88 ? 28.910 -9.649 -38.345 1.00 64.81 88 SER A N 1
ATOM 720 C CA . SER A 1 88 ? 28.689 -8.728 -39.471 1.00 64.81 88 SER A CA 1
ATOM 721 C C . SER A 1 88 ? 28.686 -9.396 -40.843 1.00 64.81 88 SER A C 1
ATOM 723 O O . SER A 1 88 ? 29.469 -10.356 -41.033 1.00 64.81 88 SER A O 1
#

pLDDT: mean 89.98, std 5.86, range [61.06, 95.25]

Secondary structure (DSSP, 8-state):
-EEEEEEETTEEEEEEEEEEE-TTT--EEEEEEEEEEEHHHHHHH-TTHHHHHHHHHHHHHHHHHHHHHHHHHHHHHHHHHHHHS---

Radius of gyration: 19.84 Å; chains: 1; bounding box: 50×21×57 Å

Foldseek 3Di:
DDWDWDDDDHFIWIFDKDWDQDPVPRDIDIDTPGTPTTPVVQCVVPVCSVVVVGVVNVVVVVVVVVVVVVVVVVVVVVVVVVVVPDDD